Protein AF-A0A8J2LB83-F1 (afdb_monomer)

Mean predicted aligned error: 4.58 Å

Solvent-accessible surface area (backbone atoms only — not comparable to full-atom values): 6088 Å² total; per-residue (Å²): 108,70,58,80,78,50,17,65,57,38,56,76,46,95,53,55,68,60,52,51,51,51,49,54,60,76,39,34,91,80,42,68,93,31,47,62,58,52,48,50,54,51,49,28,47,53,55,35,33,54,91,82,44,67,87,69,58,87,51,54,70,71,55,53,56,52,67,72,46,90,65,71,78,82,81,81,56,69,66,56,56,52,52,54,51,48,57,52,51,35,40,77,73,62,78,42,67,87,81,121

pLDDT: mean 89.89, std 9.35, range [37.25, 98.0]

Organism: NCBI:txid39272

InterPro domains:
  IPR021629 Mediator complex, subunit Med23 [PF11573] (2-96)
  IPR021629 Mediator complex, subunit Med23 [PTHR12691] (2-92)

Sequence (100 aa):
MILEHMGALYKFHDRPLTYLYNTLHYYEARLRDKPLLKKKLVSSILGSLRDIKPPNWALSDQYISYMQNDEATWTPDMDYYASLLSRFVDVVEGKKRFFT

Radius of gyration: 14.49 Å; Cα contacts (8 Å, |Δi|>4): 53; chains: 1; bounding box: 30×26×42 Å

Nearest PDB structures (foldseek):
  7emf-assembly1_W  TM=9.498E-01  e=5.834E-05  Homo sapiens

Secondary structure (DSSP, 8-state):
-HHHHHGGGGGG-S-HHHHHHHHHHHTHHHHTT-HHHHHHHHHHHHHTTTTTS-TTSSS-HHHHHHHHSS-S-----HHHHHHHHHHHHHHHTTS--TT-

Foldseek 3Di:
DCLVVCLLVLLVPPCLPVVLVCVCVVCVVVCVPPQVVNLSSCCSNVVSCPVVADPPLDHDPVVVVVSPDPDSDDDDDPVVVVVVVVVVVCVVVPVDDSHD

Structure (mmCIF, N/CA/C/O backbone):
data_AF-A0A8J2LB83-F1
#
_entry.id   AF-A0A8J2LB83-F1
#
loop_
_atom_site.group_PDB
_atom_site.id
_atom_site.type_symbol
_atom_site.label_atom_id
_atom_site.label_alt_id
_atom_site.label_comp_id
_atom_site.label_asym_id
_atom_site.label_entity_id
_atom_site.label_seq_id
_atom_site.pdbx_PDB_ins_code
_atom_site.Cartn_x
_atom_site.Cartn_y
_atom_site.Cartn_z
_atom_site.occupancy
_atom_site.B_iso_or_equiv
_atom_site.auth_seq_id
_atom_site.auth_comp_id
_atom_site.auth_asym_id
_atom_site.auth_atom_id
_atom_site.pdbx_PDB_model_num
ATOM 1 N N . MET A 1 1 ? 4.488 3.437 20.555 1.00 63.16 1 MET A N 1
ATOM 2 C CA . MET A 1 1 ? 4.083 2.012 20.392 1.00 63.16 1 MET A CA 1
ATOM 3 C C . MET A 1 1 ? 5.086 1.274 19.503 1.00 63.16 1 MET A C 1
ATOM 5 O O . MET A 1 1 ? 5.730 1.927 18.698 1.00 63.16 1 MET A O 1
ATOM 9 N N . ILE A 1 2 ? 5.2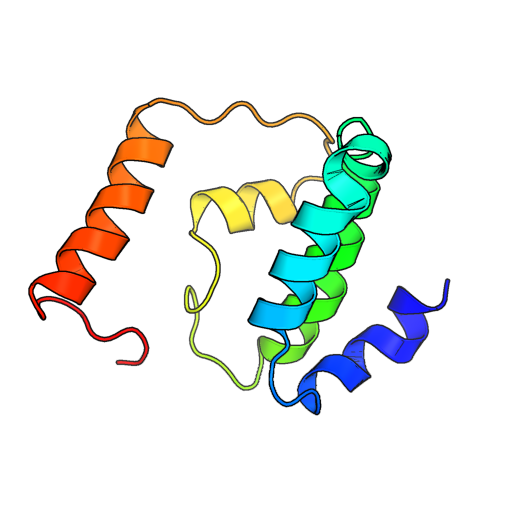38 -0.053 19.633 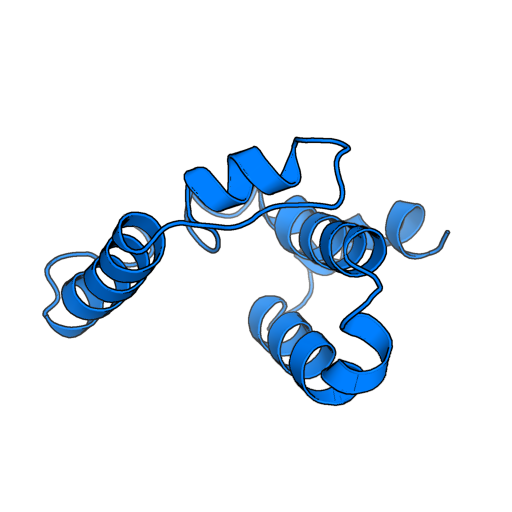1.00 79.12 2 ILE A N 1
ATOM 10 C CA . ILE A 1 2 ? 6.276 -0.887 18.968 1.00 79.12 2 ILE A CA 1
ATOM 11 C C . ILE A 1 2 ? 6.567 -0.508 17.504 1.00 79.12 2 ILE A C 1
ATOM 13 O O . ILE A 1 2 ? 7.728 -0.402 17.129 1.00 79.12 2 ILE A O 1
ATOM 17 N N . LEU A 1 3 ? 5.540 -0.241 16.691 1.00 79.06 3 LEU A N 1
ATOM 18 C CA . LEU A 1 3 ? 5.700 0.117 15.274 1.00 79.06 3 LEU A CA 1
ATOM 19 C C . LEU A 1 3 ? 6.456 1.437 15.033 1.00 79.06 3 LEU A C 1
ATOM 21 O O . LEU A 1 3 ? 7.152 1.561 14.033 1.00 79.06 3 LEU A O 1
ATOM 25 N N . GLU A 1 4 ? 6.365 2.401 15.948 1.00 77.69 4 GLU A N 1
ATOM 26 C CA . GLU A 1 4 ? 7.094 3.677 15.859 1.00 77.69 4 GLU A CA 1
ATOM 27 C C . GLU A 1 4 ? 8.584 3.498 16.177 1.00 77.69 4 GLU A C 1
ATOM 29 O O . GLU A 1 4 ? 9.419 4.204 15.629 1.00 77.69 4 GLU A O 1
ATOM 34 N N . HIS A 1 5 ? 8.920 2.534 17.039 1.00 81.19 5 HIS A N 1
ATOM 35 C CA . HIS A 1 5 ? 10.294 2.315 17.508 1.00 81.19 5 HIS A CA 1
ATOM 36 C C . HIS A 1 5 ? 11.022 1.247 16.683 1.00 81.19 5 HIS A C 1
ATOM 38 O O . HIS A 1 5 ? 12.230 1.320 16.493 1.00 81.19 5 HIS A O 1
ATOM 44 N N . MET A 1 6 ? 10.287 0.252 16.180 1.00 85.62 6 MET A N 1
ATOM 45 C CA . MET A 1 6 ? 10.836 -0.910 15.475 1.00 85.62 6 MET A CA 1
ATOM 46 C C . MET A 1 6 ? 10.446 -0.959 13.995 1.00 85.62 6 MET A C 1
ATOM 48 O O . MET A 1 6 ? 10.910 -1.841 13.280 1.00 85.62 6 MET A O 1
ATOM 52 N N . GLY A 1 7 ? 9.634 -0.015 13.503 1.00 84.88 7 GLY A N 1
ATOM 53 C CA . GLY A 1 7 ? 9.198 0.019 12.103 1.00 84.88 7 GLY A CA 1
ATOM 54 C C . GLY A 1 7 ? 10.365 0.045 11.112 1.00 84.88 7 GLY A C 1
ATOM 55 O O . GLY A 1 7 ? 10.340 -0.655 10.107 1.00 84.88 7 GLY A O 1
ATOM 56 N N . ALA A 1 8 ? 11.450 0.748 11.445 1.00 87.88 8 ALA A N 1
ATOM 57 C CA . ALA A 1 8 ? 12.652 0.801 10.614 1.00 87.88 8 ALA A CA 1
ATOM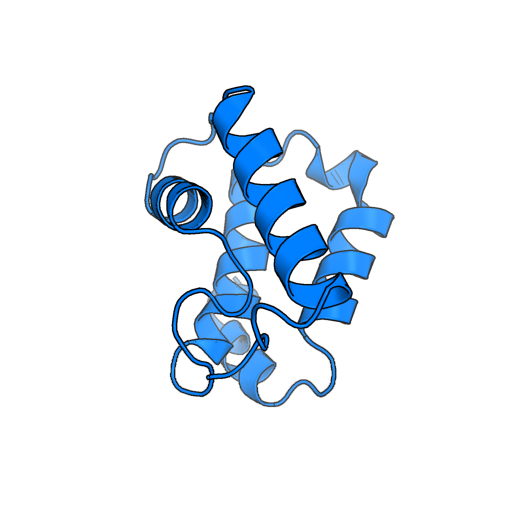 58 C C . ALA A 1 8 ? 13.306 -0.575 10.375 1.00 87.88 8 ALA A C 1
ATOM 60 O O . ALA A 1 8 ? 14.029 -0.734 9.394 1.00 87.88 8 ALA A O 1
ATOM 61 N N . LEU A 1 9 ? 13.055 -1.573 11.232 1.00 90.75 9 LEU A N 1
ATOM 62 C CA . LEU A 1 9 ? 13.611 -2.919 11.074 1.00 90.75 9 LEU A CA 1
ATOM 63 C C . LEU A 1 9 ? 12.984 -3.686 9.903 1.00 90.75 9 LEU A C 1
ATOM 65 O O . LEU A 1 9 ? 13.621 -4.597 9.378 1.00 90.75 9 LEU A O 1
ATOM 69 N N . TYR A 1 10 ? 11.798 -3.290 9.423 1.00 92.38 10 TYR A N 1
ATOM 70 C CA . TYR A 1 10 ? 11.179 -3.911 8.246 1.00 92.38 10 TYR A CA 1
ATOM 71 C C . TYR A 1 10 ? 12.004 -3.735 6.964 1.00 92.38 10 TYR A C 1
ATOM 73 O O . TYR A 1 10 ? 11.813 -4.500 6.020 1.00 92.38 10 TYR A O 1
ATOM 81 N N . LYS A 1 11 ? 12.982 -2.816 6.939 1.00 91.81 11 LYS A N 1
ATOM 82 C CA . LYS A 1 11 ? 13.951 -2.706 5.837 1.00 91.81 11 LYS A CA 1
ATOM 83 C C . LYS A 1 11 ? 14.841 -3.941 5.665 1.00 91.81 11 LYS A C 1
ATOM 85 O O . LYS A 1 11 ? 15.392 -4.140 4.590 1.00 91.81 11 LYS A O 1
ATOM 90 N N . PHE A 1 12 ? 14.965 -4.756 6.713 1.00 93.12 12 PHE A N 1
ATOM 91 C CA . PHE A 1 12 ? 15.719 -6.011 6.718 1.00 93.12 12 PHE A CA 1
ATOM 92 C C . PHE A 1 12 ? 14.824 -7.243 6.565 1.00 93.12 12 PHE A C 1
ATOM 94 O O . PHE A 1 12 ? 15.308 -8.367 6.626 1.00 93.12 12 PHE A O 1
ATOM 101 N N . HIS A 1 13 ? 13.513 -7.054 6.418 1.00 94.19 13 HIS A N 1
ATOM 102 C CA . HIS A 1 13 ? 12.589 -8.163 6.263 1.00 94.19 13 HIS A CA 1
ATOM 103 C C . HIS A 1 13 ? 12.675 -8.707 4.829 1.00 94.19 13 HIS A C 1
ATOM 105 O O . HIS A 1 13 ? 12.560 -7.939 3.876 1.00 94.19 13 HIS A O 1
ATOM 111 N N . ASP A 1 14 ? 12.788 -10.028 4.659 1.00 93.25 14 ASP A N 1
ATOM 112 C CA . ASP A 1 14 ? 12.952 -10.647 3.330 1.00 93.25 14 ASP A CA 1
ATOM 113 C C . ASP A 1 14 ? 11.722 -10.464 2.428 1.00 93.25 14 ASP A C 1
ATOM 115 O O . ASP A 1 14 ? 11.822 -10.268 1.218 1.00 93.25 14 ASP A O 1
ATOM 119 N N . ARG A 1 15 ? 10.521 -10.554 3.019 1.00 95.06 15 ARG A N 1
ATOM 120 C CA . ARG A 1 15 ? 9.230 -10.500 2.300 1.00 95.06 15 ARG A CA 1
ATOM 121 C C . ARG A 1 15 ? 8.212 -9.521 2.913 1.00 95.06 15 ARG A C 1
ATOM 123 O O . ARG A 1 15 ? 7.151 -9.954 3.366 1.00 95.06 15 ARG A O 1
ATOM 130 N N . PRO A 1 16 ? 8.504 -8.209 2.966 1.00 94.00 16 PRO A N 1
ATOM 131 C CA . PRO A 1 16 ? 7.695 -7.242 3.714 1.00 94.00 16 PRO A CA 1
ATOM 132 C C . PRO A 1 16 ? 6.294 -7.057 3.111 1.00 94.00 16 PRO A C 1
ATOM 134 O O . PRO A 1 16 ? 5.318 -6.940 3.848 1.00 94.00 16 PRO A O 1
ATOM 137 N N . LEU A 1 17 ? 6.170 -7.112 1.778 1.00 93.56 17 LEU A N 1
ATOM 138 C CA . LEU A 1 17 ? 4.875 -7.045 1.089 1.00 93.56 17 LEU A CA 1
ATOM 139 C C . LEU A 1 17 ? 4.012 -8.282 1.352 1.00 93.56 17 LEU A C 1
ATOM 141 O O . LEU A 1 17 ? 2.827 -8.150 1.639 1.00 93.56 17 LEU A O 1
ATOM 145 N N . THR A 1 18 ? 4.602 -9.480 1.303 1.00 96.19 18 THR A N 1
ATOM 146 C CA . THR A 1 18 ? 3.887 -10.727 1.612 1.00 96.19 18 THR A CA 1
ATOM 147 C C . THR A 1 18 ? 3.420 -10.744 3.064 1.00 96.19 18 THR A C 1
ATOM 149 O O . THR A 1 18 ? 2.282 -11.111 3.337 1.00 96.19 18 THR A O 1
ATOM 152 N N . TYR A 1 19 ? 4.270 -10.302 3.996 1.00 96.19 19 TYR A N 1
ATOM 153 C CA . TYR A 1 19 ? 3.900 -10.164 5.402 1.00 96.19 19 TYR A CA 1
ATOM 154 C C . TYR A 1 19 ? 2.728 -9.191 5.593 1.00 96.19 19 TYR A C 1
ATOM 156 O O . TYR A 1 19 ? 1.756 -9.529 6.272 1.00 96.19 19 TYR A O 1
ATOM 164 N N . LEU A 1 20 ? 2.781 -8.015 4.957 1.00 95.69 20 LEU A N 1
ATOM 165 C CA . LEU A 1 20 ? 1.704 -7.025 5.007 1.00 95.69 20 LEU A CA 1
ATOM 166 C C . LEU A 1 20 ? 0.394 -7.587 4.435 1.00 95.69 20 LEU A C 1
ATOM 168 O O . LEU A 1 20 ? -0.641 -7.477 5.090 1.00 95.69 20 LEU A O 1
ATOM 172 N N . TYR A 1 21 ? 0.439 -8.233 3.265 1.00 96.75 21 TYR A N 1
ATOM 173 C CA . TYR A 1 21 ? -0.725 -8.884 2.655 1.00 96.75 21 TYR A CA 1
ATOM 174 C C . TYR A 1 21 ? -1.341 -9.927 3.594 1.00 96.75 21 TYR A C 1
ATOM 176 O O . TYR A 1 21 ? -2.524 -9.835 3.916 1.00 96.75 21 TYR A O 1
ATOM 184 N N . ASN A 1 22 ? -0.531 -10.862 4.100 1.00 97.88 22 ASN A N 1
ATOM 185 C CA . ASN A 1 22 ? -0.994 -11.913 5.005 1.00 97.88 22 ASN A CA 1
ATOM 186 C C . ASN A 1 22 ? -1.606 -11.327 6.280 1.00 97.88 22 ASN A C 1
ATOM 188 O O . ASN A 1 22 ? -2.634 -11.807 6.746 1.00 97.88 22 ASN A O 1
ATOM 192 N N . THR A 1 23 ? -1.005 -10.269 6.827 1.00 96.69 23 THR A N 1
ATOM 193 C CA . THR A 1 23 ? -1.495 -9.602 8.038 1.00 96.69 23 THR A CA 1
ATOM 194 C C . THR A 1 23 ? -2.846 -8.930 7.796 1.00 96.69 23 THR A C 1
ATOM 196 O O . THR A 1 23 ? -3.772 -9.128 8.580 1.00 96.69 23 THR A O 1
ATOM 199 N N . LEU A 1 24 ? -2.986 -8.163 6.709 1.00 96.81 24 LEU A N 1
ATOM 200 C CA . LEU A 1 24 ? -4.245 -7.495 6.363 1.00 96.81 24 LEU A CA 1
ATOM 201 C C . LEU A 1 24 ? -5.353 -8.502 6.043 1.00 96.81 24 LEU A C 1
ATOM 203 O O . LEU A 1 24 ? -6.492 -8.302 6.456 1.00 96.81 24 LEU A O 1
ATOM 207 N N . HIS A 1 25 ? -5.010 -9.583 5.342 1.00 97.75 25 HIS A N 1
ATOM 208 C CA . HIS A 1 25 ? -5.944 -10.636 4.968 1.00 97.75 25 HIS A CA 1
ATOM 209 C C . HIS A 1 25 ? -6.409 -11.445 6.185 1.00 97.75 25 HIS A C 1
ATOM 211 O O . HIS A 1 25 ? -7.605 -11.562 6.434 1.00 97.75 25 HIS A O 1
ATOM 217 N N . TYR A 1 26 ? -5.473 -11.959 6.986 1.00 98.00 26 TYR A N 1
ATOM 218 C CA . TYR A 1 26 ? -5.788 -12.793 8.147 1.00 98.00 26 TYR A CA 1
ATOM 219 C C . TYR A 1 26 ? -6.570 -12.028 9.223 1.00 98.00 26 TYR A C 1
ATOM 221 O O . TYR A 1 26 ? -7.479 -12.571 9.847 1.00 98.00 26 TYR A O 1
ATOM 229 N N . TYR A 1 27 ? -6.242 -10.750 9.437 1.00 97.81 27 TYR A N 1
ATOM 230 C CA . TYR A 1 27 ? -6.899 -9.909 10.437 1.00 97.81 27 TYR A CA 1
ATOM 231 C C . TYR A 1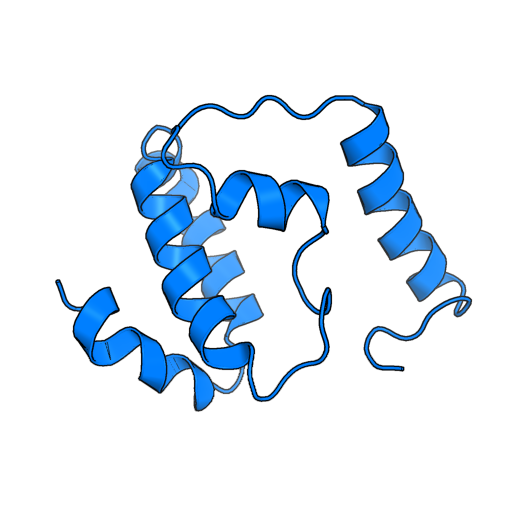 27 ? -7.997 -9.004 9.864 1.00 97.81 27 TYR A C 1
ATOM 233 O O . TYR A 1 27 ? -8.363 -8.034 10.530 1.00 97.81 27 TYR A O 1
ATOM 241 N N . GLU A 1 28 ? -8.552 -9.307 8.686 1.00 96.69 28 GLU A N 1
ATOM 242 C CA . GLU A 1 28 ? -9.564 -8.473 8.014 1.00 96.69 28 GLU A CA 1
ATOM 243 C C . GLU A 1 28 ? -10.692 -8.064 8.971 1.00 96.69 28 GLU A C 1
ATOM 245 O O . GLU A 1 28 ? -10.895 -6.872 9.209 1.00 96.69 28 GLU A O 1
ATOM 250 N N . ALA A 1 29 ? -11.310 -9.035 9.650 1.00 97.19 29 ALA A N 1
ATOM 251 C CA . ALA A 1 29 ? -12.408 -8.792 10.586 1.00 97.19 29 ALA A CA 1
ATOM 252 C C . ALA A 1 29 ? -12.029 -7.872 11.765 1.00 97.19 29 ALA A C 1
ATOM 254 O O . ALA A 1 29 ? -12.880 -7.193 12.328 1.00 97.19 29 ALA A O 1
ATOM 255 N N . ARG A 1 30 ? -10.747 -7.828 12.156 1.00 95.94 30 ARG A N 1
ATOM 256 C CA . ARG A 1 30 ? -10.253 -6.978 13.257 1.00 95.94 30 ARG A CA 1
ATOM 257 C C . ARG A 1 30 ? -9.790 -5.598 12.792 1.00 95.94 30 ARG A C 1
ATOM 259 O O . ARG A 1 30 ? -9.632 -4.703 13.627 1.00 95.94 30 ARG A O 1
ATOM 266 N N . LEU A 1 31 ? -9.513 -5.446 11.497 1.00 95.31 31 LEU A N 1
ATOM 267 C CA . LEU A 1 31 ? -8.927 -4.250 10.892 1.00 95.31 31 LEU A CA 1
ATOM 268 C C . LEU A 1 31 ? -9.906 -3.471 10.009 1.00 95.31 31 LEU A C 1
ATOM 270 O O . LEU A 1 31 ? -9.616 -2.313 9.694 1.00 95.31 31 LEU A O 1
ATOM 274 N N . ARG A 1 32 ? -11.042 -4.069 9.621 1.00 93.19 32 ARG A N 1
ATOM 275 C CA . ARG A 1 32 ? -12.070 -3.467 8.758 1.00 93.19 32 ARG A CA 1
ATOM 276 C C . ARG A 1 32 ? -12.384 -2.034 9.176 1.00 93.19 32 ARG A C 1
ATOM 278 O O . ARG A 1 32 ? -12.089 -1.114 8.411 1.00 93.19 32 ARG A O 1
ATOM 285 N N . ASP A 1 33 ? -12.782 -1.863 10.434 1.00 94.19 33 ASP A N 1
ATOM 286 C CA . ASP A 1 33 ? -13.229 -0.587 11.007 1.00 94.19 33 ASP A CA 1
ATOM 287 C C . ASP A 1 33 ? -12.110 0.189 11.723 1.00 94.19 33 ASP A C 1
ATOM 289 O O . ASP A 1 33 ? -12.360 1.112 12.494 1.00 94.19 33 ASP A O 1
ATOM 293 N N . LYS A 1 34 ? -10.841 -0.175 11.484 1.00 94.31 34 LYS A N 1
ATOM 294 C CA . LYS A 1 34 ? -9.663 0.495 12.065 1.00 94.31 34 LYS A CA 1
ATOM 295 C C . LYS A 1 34 ? -8.760 1.090 10.976 1.00 94.31 34 LYS A C 1
ATOM 297 O O . LYS A 1 34 ? -7.589 0.707 10.880 1.00 94.31 34 LYS A O 1
ATOM 302 N N . PRO A 1 35 ? -9.257 2.028 10.145 1.00 92.50 35 PRO A N 1
ATOM 303 C CA . PRO A 1 35 ? -8.500 2.603 9.030 1.00 92.50 35 PRO A CA 1
ATOM 304 C C . PRO A 1 35 ? -7.177 3.230 9.473 1.00 92.50 35 PRO A C 1
ATOM 306 O O . PRO A 1 35 ? -6.147 2.952 8.868 1.00 92.50 35 PRO A O 1
ATOM 309 N N . LEU A 1 36 ? -7.153 3.968 10.587 1.00 93.12 36 LEU A N 1
ATOM 310 C CA . LEU A 1 36 ? -5.918 4.566 11.105 1.00 93.12 36 LEU A CA 1
ATOM 311 C C . LEU A 1 36 ? -4.875 3.516 11.515 1.00 93.12 36 LEU A C 1
ATOM 313 O O . LEU A 1 36 ? -3.681 3.718 11.309 1.00 93.12 36 LEU A O 1
ATOM 317 N N . LEU A 1 37 ? -5.302 2.369 12.055 1.00 93.19 37 LEU A N 1
ATOM 318 C CA . LEU A 1 37 ? -4.387 1.275 12.388 1.00 93.19 37 LEU A CA 1
ATOM 319 C C . LEU A 1 37 ? -3.834 0.608 11.122 1.00 93.19 37 LEU A C 1
ATOM 321 O O . LEU A 1 37 ? -2.639 0.320 11.067 1.00 93.19 37 LEU A O 1
ATOM 325 N N . LYS A 1 38 ? -4.673 0.420 10.092 1.00 93.88 38 LYS A N 1
ATOM 326 C CA . LYS A 1 38 ? -4.225 -0.052 8.771 1.00 93.88 38 LYS A CA 1
ATOM 327 C C . LYS A 1 38 ? -3.201 0.913 8.169 1.00 93.88 38 LYS A C 1
ATOM 329 O O . LYS A 1 38 ? -2.138 0.465 7.749 1.00 93.88 38 LYS A O 1
ATOM 334 N N . LYS A 1 39 ? -3.467 2.225 8.212 1.00 93.75 39 LYS A N 1
ATOM 335 C CA . LYS A 1 39 ? -2.526 3.261 7.756 1.00 93.75 39 LYS A CA 1
ATOM 336 C C . LYS A 1 39 ? -1.206 3.179 8.517 1.00 93.75 39 LYS A C 1
ATOM 338 O O . LYS A 1 39 ? -0.157 3.102 7.892 1.00 93.75 39 LYS A O 1
ATOM 343 N N . LYS A 1 40 ? -1.237 3.092 9.852 1.00 92.75 40 LYS A N 1
ATOM 344 C CA . LYS A 1 40 ? -0.017 2.937 10.663 1.00 92.75 40 LYS A CA 1
ATOM 345 C C . LYS A 1 40 ? 0.791 1.700 10.265 1.00 92.75 40 LYS A C 1
ATOM 347 O O . LYS A 1 40 ? 1.993 1.816 10.069 1.00 92.75 40 LYS A O 1
ATOM 352 N N . LEU A 1 41 ? 0.147 0.545 10.089 1.00 93.88 41 LEU A N 1
ATOM 353 C CA . LEU A 1 41 ? 0.829 -0.687 9.682 1.00 93.88 41 LEU A CA 1
ATOM 354 C C . LEU A 1 41 ? 1.498 -0.549 8.305 1.00 93.88 41 LEU A C 1
ATOM 356 O O . LEU A 1 41 ? 2.680 -0.861 8.156 1.00 93.88 41 LEU A O 1
ATOM 360 N N . VAL A 1 42 ? 0.753 -0.048 7.316 1.00 94.38 42 VAL A N 1
ATOM 361 C CA . VAL A 1 42 ? 1.247 0.161 5.947 1.00 94.38 42 VAL A CA 1
ATOM 362 C C . VAL A 1 42 ? 2.397 1.173 5.939 1.00 94.38 42 VAL A C 1
ATOM 364 O O . VAL A 1 42 ? 3.441 0.892 5.354 1.00 94.38 42 VAL A O 1
ATOM 367 N N . SER A 1 43 ? 2.249 2.309 6.628 1.00 92.88 43 SER A N 1
ATOM 368 C CA . SER A 1 43 ? 3.286 3.343 6.726 1.00 92.88 43 SER A CA 1
ATOM 369 C C . SER A 1 43 ? 4.545 2.846 7.426 1.00 92.88 43 SER A C 1
ATOM 371 O O . SER A 1 43 ? 5.640 3.146 6.966 1.00 92.88 43 SER A O 1
ATOM 373 N N . SER A 1 44 ? 4.428 2.064 8.502 1.00 92.88 44 SER A N 1
ATOM 374 C CA . SER A 1 44 ? 5.601 1.516 9.191 1.00 92.88 44 SER A CA 1
ATOM 375 C C . SER A 1 44 ? 6.386 0.543 8.312 1.00 92.88 44 SER A C 1
ATOM 377 O O . SER A 1 44 ? 7.610 0.618 8.287 1.00 92.88 44 SER A O 1
ATOM 379 N N . ILE A 1 45 ? 5.701 -0.344 7.580 1.00 93.62 45 ILE A N 1
ATOM 380 C CA . ILE A 1 45 ? 6.353 -1.378 6.759 1.00 93.62 45 ILE A CA 1
ATOM 381 C C . ILE A 1 45 ? 6.876 -0.804 5.440 1.00 93.62 45 ILE A C 1
ATOM 383 O O . ILE A 1 45 ? 8.013 -1.059 5.065 1.00 93.62 45 ILE A O 1
ATOM 387 N N . LEU A 1 46 ? 6.062 -0.046 4.703 1.00 92.81 46 LEU A N 1
ATOM 388 C CA . LEU A 1 46 ? 6.471 0.482 3.397 1.00 92.81 46 LEU A CA 1
ATOM 389 C C . LEU A 1 46 ? 7.319 1.745 3.527 1.00 92.81 46 LEU A C 1
ATOM 391 O O . LEU A 1 46 ? 8.212 1.964 2.711 1.00 92.81 46 LEU A O 1
ATOM 395 N N . GLY A 1 47 ? 7.107 2.538 4.579 1.00 91.25 47 GLY A N 1
ATOM 396 C CA . GLY A 1 47 ? 7.939 3.699 4.882 1.00 91.25 47 GLY A CA 1
ATOM 397 C C . GLY A 1 47 ? 9.389 3.317 5.169 1.00 91.25 47 GLY A C 1
ATOM 398 O O . GLY A 1 47 ? 10.290 3.999 4.692 1.00 91.25 47 GLY A O 1
ATOM 399 N N . SER A 1 48 ? 9.641 2.182 5.837 1.00 92.12 48 SER A N 1
ATOM 400 C CA . SER A 1 48 ? 11.013 1.699 6.060 1.00 92.12 48 SER A CA 1
ATOM 401 C C . SER A 1 48 ? 11.734 1.280 4.774 1.00 92.12 48 SER A C 1
ATOM 403 O O . SER A 1 48 ? 12.946 1.088 4.790 1.00 92.12 48 SER A O 1
ATOM 405 N N . LEU A 1 49 ? 11.000 1.092 3.673 1.00 91.88 49 LEU A N 1
ATOM 406 C CA . LEU A 1 49 ? 11.537 0.670 2.378 1.00 91.88 49 LEU A CA 1
ATOM 407 C C . LEU A 1 49 ? 11.746 1.841 1.410 1.00 91.88 49 LEU A C 1
ATOM 409 O O . LEU A 1 49 ? 12.320 1.635 0.344 1.00 91.88 49 LEU A O 1
ATOM 413 N N . ARG A 1 50 ? 11.291 3.054 1.758 1.00 88.94 50 ARG A N 1
ATOM 414 C CA . ARG A 1 50 ? 11.268 4.212 0.850 1.00 88.94 50 ARG A CA 1
ATOM 415 C C . ARG A 1 50 ? 12.651 4.594 0.321 1.00 88.94 50 ARG A C 1
ATOM 417 O O . ARG A 1 50 ? 12.761 4.977 -0.833 1.00 88.94 50 ARG A O 1
ATOM 424 N N . ASP A 1 51 ? 13.690 4.455 1.139 1.00 88.81 51 ASP A N 1
ATOM 425 C CA . ASP A 1 51 ? 15.050 4.865 0.763 1.00 88.81 51 ASP A CA 1
ATOM 426 C C . ASP A 1 51 ? 15.798 3.780 -0.041 1.00 88.81 51 ASP A C 1
ATOM 428 O O . ASP A 1 51 ? 16.868 4.036 -0.585 1.00 88.81 51 ASP A O 1
ATOM 432 N N . ILE A 1 52 ? 15.245 2.560 -0.122 1.00 90.06 52 ILE A N 1
ATOM 433 C CA . ILE A 1 52 ? 15.857 1.407 -0.810 1.00 90.06 52 ILE A CA 1
ATOM 434 C C . ILE A 1 52 ? 15.029 0.894 -1.998 1.00 90.06 52 ILE A C 1
ATOM 436 O O . ILE A 1 52 ? 15.435 -0.053 -2.676 1.00 90.06 52 ILE A O 1
ATOM 440 N N . LYS A 1 53 ? 13.850 1.473 -2.245 1.00 89.75 53 LYS A N 1
ATOM 441 C CA . LYS A 1 53 ? 12.949 1.117 -3.348 1.00 89.75 53 LYS A CA 1
ATOM 442 C C . LYS A 1 53 ? 12.597 2.359 -4.161 1.00 89.75 53 LYS A C 1
ATOM 444 O O . LYS A 1 53 ? 12.501 3.441 -3.588 1.00 89.75 53 LYS A O 1
ATOM 449 N N . PRO A 1 54 ? 12.381 2.219 -5.481 1.00 88.19 54 PRO A N 1
ATOM 450 C CA . PRO A 1 54 ? 11.975 3.351 -6.297 1.00 88.19 54 PRO A CA 1
ATOM 451 C C . PRO A 1 54 ? 10.597 3.885 -5.860 1.00 88.19 54 PRO A C 1
ATOM 453 O O . PRO A 1 54 ? 9.796 3.140 -5.275 1.00 88.19 54 PRO A O 1
ATOM 456 N N . PRO A 1 55 ? 10.286 5.159 -6.155 1.00 84.00 55 PRO A N 1
ATOM 457 C CA . PRO A 1 55 ? 8.945 5.706 -5.971 1.00 84.00 55 PRO A CA 1
ATOM 458 C C . PRO A 1 55 ? 7.883 4.842 -6.662 1.00 84.00 55 PRO A C 1
ATOM 460 O O . PRO A 1 55 ? 8.156 4.190 -7.668 1.00 84.00 55 PRO A O 1
ATOM 463 N N . ASN A 1 56 ? 6.663 4.818 -6.120 1.00 82.81 56 ASN A N 1
ATOM 464 C CA . ASN A 1 56 ? 5.510 4.087 -6.677 1.00 82.81 56 ASN A CA 1
ATOM 465 C C . ASN A 1 56 ? 5.686 2.571 -6.855 1.00 82.81 56 ASN A C 1
ATOM 467 O O . ASN A 1 56 ? 4.821 1.903 -7.432 1.00 82.81 56 ASN A O 1
ATOM 471 N N . TRP A 1 57 ? 6.755 2.010 -6.280 1.00 87.44 57 TRP A N 1
ATOM 472 C CA . TRP A 1 57 ? 7.063 0.586 -6.332 1.00 87.44 57 TRP A CA 1
ATOM 473 C C . TRP A 1 57 ? 5.922 -0.293 -5.799 1.00 87.44 57 TRP A C 1
ATOM 475 O O . TRP A 1 57 ? 5.570 -1.296 -6.418 1.00 87.44 57 TRP A O 1
ATOM 485 N N . ALA A 1 58 ? 5.327 0.095 -4.667 1.00 91.00 58 ALA A N 1
ATOM 486 C CA . ALA A 1 58 ? 4.283 -0.683 -3.996 1.00 91.00 58 ALA A CA 1
ATOM 487 C C . ALA A 1 58 ? 2.894 -0.031 -4.053 1.00 91.00 58 ALA A C 1
ATOM 489 O O . ALA A 1 58 ? 1.903 -0.714 -4.29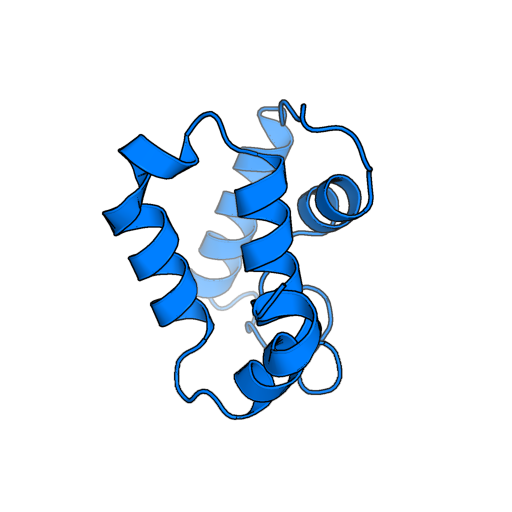4 1.00 91.00 58 ALA A O 1
ATOM 490 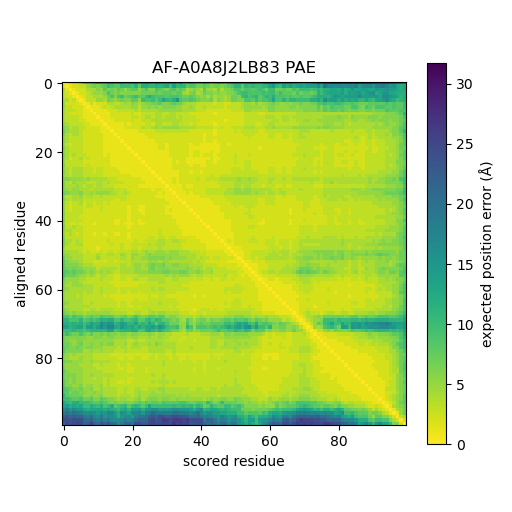N N . LEU A 1 59 ? 2.808 1.280 -3.815 1.00 92.25 59 LEU A N 1
ATOM 491 C CA . LEU A 1 59 ? 1.543 2.011 -3.719 1.00 92.25 59 LEU A CA 1
ATOM 492 C C . LEU A 1 59 ? 1.321 2.879 -4.967 1.00 92.25 59 LEU A C 1
ATOM 494 O O . LEU A 1 59 ? 2.262 3.254 -5.663 1.00 92.25 59 LEU A O 1
ATOM 498 N N . SER A 1 60 ? 0.064 3.175 -5.284 1.00 92.38 60 SER A N 1
ATOM 499 C CA . SER A 1 60 ? -0.325 4.186 -6.282 1.00 92.38 60 SER A CA 1
ATOM 500 C C . SER A 1 60 ? -0.231 5.596 -5.718 1.00 92.38 60 SER A C 1
ATOM 502 O O . SER A 1 60 ? -0.520 5.770 -4.537 1.00 92.38 60 SER A O 1
ATOM 504 N N . ASP A 1 61 ? 0.028 6.587 -6.571 1.00 91.12 61 ASP A N 1
ATOM 505 C CA . ASP A 1 61 ? 0.099 8.003 -6.183 1.00 91.12 61 ASP A CA 1
ATOM 506 C C . ASP A 1 61 ? -1.124 8.458 -5.379 1.00 91.12 61 ASP A C 1
ATOM 508 O O . ASP A 1 61 ? -0.979 8.958 -4.269 1.00 91.12 61 ASP A O 1
ATOM 512 N N . GLN A 1 62 ? -2.338 8.172 -5.865 1.00 92.69 62 GLN A N 1
ATOM 513 C CA . GLN A 1 62 ? -3.573 8.536 -5.156 1.00 92.69 62 GLN A CA 1
ATOM 514 C C . GLN A 1 62 ? -3.663 7.907 -3.753 1.00 92.69 62 GLN A C 1
ATOM 516 O O . GLN A 1 62 ? -4.101 8.547 -2.799 1.00 92.69 62 GLN A O 1
ATOM 521 N N . TYR A 1 63 ? -3.193 6.663 -3.603 1.00 93.50 63 TYR A N 1
ATOM 522 C CA . TYR A 1 63 ? -3.147 5.992 -2.301 1.00 93.50 63 TYR A CA 1
ATOM 523 C C . TYR A 1 63 ? -2.077 6.608 -1.394 1.00 93.50 63 TYR A C 1
ATOM 525 O O . TYR A 1 63 ? -2.300 6.745 -0.198 1.00 93.50 63 TYR A O 1
ATOM 533 N N . ILE A 1 64 ? -0.926 7.017 -1.937 1.00 91.88 64 ILE A N 1
ATOM 534 C CA . ILE A 1 64 ? 0.107 7.737 -1.178 1.00 91.88 64 ILE A CA 1
ATOM 535 C C . ILE A 1 64 ? -0.454 9.064 -0.653 1.00 91.88 64 ILE A C 1
ATOM 537 O O . ILE A 1 64 ? -0.270 9.362 0.526 1.00 91.88 64 ILE A O 1
ATOM 541 N N . SER A 1 65 ? -1.200 9.810 -1.471 1.00 91.81 65 SER A N 1
ATOM 542 C CA . SER A 1 65 ? -1.892 11.029 -1.034 1.00 91.81 65 SER A CA 1
ATOM 543 C C . SER A 1 65 ? -2.897 10.746 0.085 1.00 91.81 65 SER A C 1
ATOM 545 O O . SER A 1 65 ? -2.877 11.418 1.113 1.00 91.81 65 SER A O 1
ATOM 547 N N . TYR A 1 66 ? -3.712 9.692 -0.039 1.00 92.50 66 TYR A N 1
ATOM 548 C CA . TYR A 1 66 ? -4.590 9.254 1.052 1.00 92.50 66 TYR A CA 1
ATOM 549 C C . TYR A 1 66 ? -3.814 8.940 2.340 1.00 92.50 66 TYR A C 1
ATOM 551 O O . TYR A 1 66 ? -4.255 9.287 3.438 1.00 92.50 66 TYR A O 1
ATOM 559 N N . MET A 1 67 ? -2.656 8.288 2.229 1.00 91.50 67 MET A N 1
ATOM 560 C CA . MET A 1 67 ? -1.831 7.912 3.377 1.00 91.50 67 MET A CA 1
ATOM 561 C C . MET A 1 67 ? -1.249 9.118 4.125 1.00 91.50 67 MET A C 1
ATOM 563 O O . MET A 1 67 ? -0.984 8.989 5.319 1.00 91.50 67 MET A O 1
ATOM 567 N N . GLN A 1 68 ? -1.077 10.259 3.450 1.00 89.75 68 GLN A N 1
ATOM 568 C CA . GLN A 1 68 ? -0.577 11.512 4.030 1.00 89.75 68 GLN A CA 1
ATOM 569 C C . GLN A 1 68 ? -1.656 12.326 4.753 1.00 89.75 68 GLN A C 1
ATOM 571 O O . GLN A 1 68 ? -1.320 13.129 5.615 1.00 89.75 68 GLN A O 1
ATOM 576 N N . ASN A 1 69 ? -2.934 12.115 4.433 1.00 88.19 69 ASN A N 1
ATOM 577 C CA . ASN A 1 69 ? -4.032 12.788 5.123 1.00 88.19 69 ASN A CA 1
ATOM 578 C C . ASN A 1 69 ? -4.236 12.203 6.526 1.00 88.19 69 ASN A C 1
ATOM 580 O O . ASN A 1 69 ? -4.150 10.990 6.704 1.00 88.19 69 ASN A O 1
ATOM 584 N N . ASP A 1 70 ? -4.591 13.019 7.515 1.00 81.06 70 ASP A N 1
ATOM 585 C CA . ASP A 1 70 ? -4.920 12.518 8.862 1.00 81.06 70 ASP A CA 1
ATOM 586 C C . ASP A 1 70 ? -6.331 11.915 8.946 1.00 81.06 70 ASP A C 1
ATOM 588 O O . ASP A 1 70 ? -6.672 11.197 9.890 1.00 81.06 70 ASP A O 1
ATOM 592 N N . GLU A 1 71 ? -7.149 12.145 7.921 1.00 80.38 71 GLU A N 1
ATOM 593 C CA . GLU A 1 71 ? -8.500 11.617 7.845 1.00 80.38 71 GLU A CA 1
ATOM 594 C C . GLU A 1 71 ? -8.520 10.095 7.634 1.00 80.38 71 GLU A C 1
ATOM 596 O O . GLU A 1 71 ? -7.707 9.482 6.923 1.00 80.38 71 GLU A O 1
ATOM 601 N N . ALA A 1 72 ? -9.494 9.470 8.295 1.00 77.06 72 ALA A N 1
ATOM 602 C CA . ALA A 1 72 ? -9.745 8.037 8.239 1.00 77.06 72 ALA A CA 1
ATOM 603 C C . ALA A 1 72 ? -10.510 7.616 6.974 1.00 77.06 72 ALA A C 1
ATOM 605 O O . ALA A 1 72 ? -10.453 6.448 6.582 1.00 77.06 72 ALA A O 1
ATOM 606 N N . THR A 1 73 ? -11.223 8.552 6.353 1.00 83.62 73 THR A N 1
ATOM 607 C CA . THR A 1 73 ? -12.167 8.312 5.266 1.00 83.62 73 THR A CA 1
ATOM 608 C C . THR A 1 73 ? -11.523 8.544 3.913 1.00 83.62 73 THR A C 1
ATOM 610 O O . THR A 1 73 ? -10.990 9.612 3.634 1.00 83.62 73 THR A O 1
ATOM 613 N N . TRP A 1 74 ? -11.599 7.532 3.056 1.00 90.75 74 TRP A N 1
ATOM 614 C CA . TRP A 1 74 ? -11.287 7.661 1.644 1.00 90.75 74 TRP A CA 1
ATOM 615 C C . TRP A 1 74 ? -12.161 6.704 0.856 1.00 90.75 74 TRP A C 1
ATOM 617 O O . TRP A 1 74 ? -12.209 5.508 1.147 1.00 90.75 74 TRP A O 1
ATOM 627 N N . THR A 1 75 ? -12.852 7.267 -0.125 1.00 93.06 75 THR A N 1
ATOM 628 C CA . THR A 1 75 ? -13.741 6.548 -1.028 1.00 93.06 75 THR A CA 1
ATOM 629 C C . THR A 1 75 ? -13.203 6.769 -2.437 1.00 93.06 75 THR A C 1
ATOM 631 O O . THR A 1 75 ? -13.536 7.786 -3.045 1.00 93.06 75 THR A O 1
ATOM 634 N N . PRO A 1 76 ? -12.302 5.901 -2.929 1.00 94.38 76 PRO A N 1
ATOM 635 C CA . PRO A 1 76 ? -11.806 6.010 -4.295 1.00 94.38 76 PRO A CA 1
ATOM 636 C C . PRO A 1 76 ? -12.934 5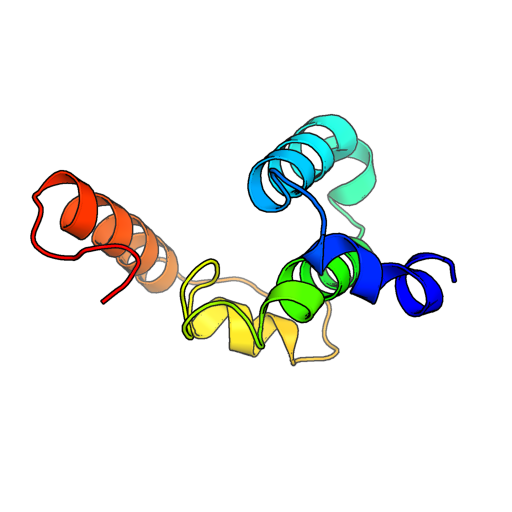.8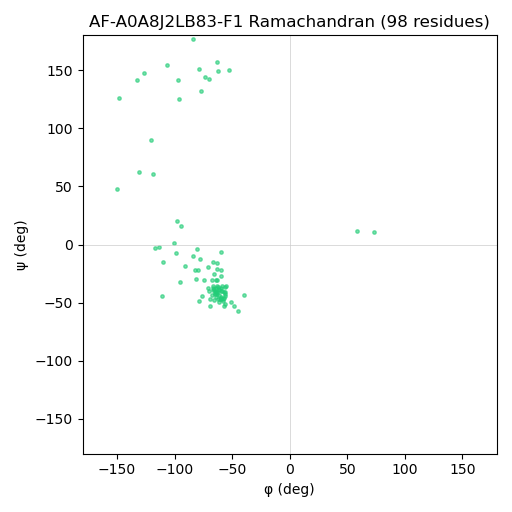30 -5.313 1.00 94.38 76 PRO A C 1
ATOM 638 O O . PRO A 1 76 ? -13.891 5.088 -5.077 1.00 94.38 76 PRO A O 1
ATOM 641 N N . ASP A 1 77 ? -12.798 6.499 -6.451 1.00 95.94 77 ASP A N 1
ATOM 642 C CA . ASP A 1 77 ? -13.715 6.384 -7.579 1.00 95.94 77 ASP A CA 1
ATOM 643 C C . ASP A 1 77 ? -13.379 5.182 -8.480 1.00 95.94 77 ASP A C 1
ATOM 645 O O . ASP A 1 77 ? -12.417 4.439 -8.266 1.00 95.94 77 ASP A O 1
ATOM 649 N N . MET A 1 78 ? -14.204 4.964 -9.506 1.00 97.00 78 MET A N 1
ATOM 650 C CA . MET A 1 78 ? -13.978 3.895 -10.483 1.00 97.00 78 MET A CA 1
ATOM 651 C C . MET A 1 78 ? -12.694 4.094 -11.292 1.00 97.00 78 MET A C 1
ATOM 653 O O . MET A 1 78 ? -12.053 3.103 -11.655 1.00 97.00 78 MET A O 1
ATOM 657 N N . ASP A 1 79 ? -12.287 5.342 -11.522 1.00 96.75 79 ASP A N 1
ATOM 658 C CA . ASP A 1 79 ? -11.071 5.671 -12.264 1.00 96.75 79 ASP A CA 1
ATOM 659 C C . ASP A 1 79 ? -9.822 5.222 -11.499 1.00 96.75 79 ASP A C 1
ATOM 661 O O . ASP A 1 79 ? -8.892 4.663 -12.091 1.00 96.75 79 ASP A O 1
ATOM 665 N N . TYR A 1 80 ? -9.825 5.345 -10.169 1.00 96.38 80 TYR A N 1
ATOM 666 C CA . TYR A 1 80 ? -8.789 4.779 -9.318 1.00 96.38 80 TYR A CA 1
ATOM 667 C C . TYR A 1 80 ? -8.644 3.269 -9.533 1.00 96.38 80 TYR A C 1
ATOM 669 O O . TYR A 1 80 ? -7.540 2.781 -9.800 1.00 96.38 80 TYR A O 1
ATOM 677 N N . TYR A 1 81 ? -9.745 2.518 -9.466 1.00 96.88 81 TYR A N 1
ATOM 678 C CA . TYR A 1 81 ? -9.714 1.066 -9.647 1.00 96.88 81 TYR A CA 1
ATOM 679 C C . TYR A 1 81 ? -9.277 0.667 -11.065 1.00 96.88 81 TYR A C 1
ATOM 681 O O . TYR A 1 81 ? -8.459 -0.245 -11.221 1.00 96.88 81 TYR A O 1
ATOM 689 N N . ALA A 1 82 ? -9.749 1.378 -12.092 1.00 97.12 82 ALA A N 1
ATOM 690 C CA . ALA A 1 82 ? -9.319 1.179 -13.475 1.00 97.12 82 ALA A CA 1
ATOM 691 C C . ALA A 1 82 ? -7.812 1.444 -13.652 1.00 97.12 82 ALA A C 1
ATOM 693 O O . ALA A 1 82 ? -7.122 0.684 -14.340 1.00 97.12 82 ALA A O 1
ATOM 694 N N . SER A 1 83 ? -7.273 2.467 -12.980 1.00 94.69 83 SER A N 1
ATOM 695 C CA . SER A 1 83 ? -5.840 2.782 -13.003 1.00 94.69 83 SER A CA 1
ATOM 696 C C . SER A 1 83 ? -4.990 1.698 -12.323 1.00 94.69 83 SER A C 1
ATOM 698 O O . SER A 1 83 ? -3.931 1.327 -12.836 1.00 94.69 83 SER A O 1
ATOM 700 N N . LEU A 1 84 ? -5.466 1.122 -11.210 1.00 94.69 84 LEU A N 1
ATOM 701 C CA . LEU A 1 84 ? -4.796 0.009 -10.530 1.00 94.69 84 LEU A CA 1
ATOM 702 C C . LEU A 1 84 ? -4.743 -1.246 -11.405 1.00 94.69 84 LEU A C 1
ATOM 704 O O . LEU A 1 84 ? -3.693 -1.881 -11.499 1.00 94.69 84 LEU A O 1
ATOM 708 N N . LEU A 1 85 ? -5.854 -1.594 -12.057 1.00 95.56 85 LEU A N 1
ATOM 709 C CA . LEU A 1 85 ? -5.906 -2.739 -12.967 1.00 95.56 85 LEU A CA 1
ATOM 710 C C . LEU A 1 85 ? -5.015 -2.518 -14.189 1.00 95.56 85 LEU A C 1
ATOM 712 O O . LEU A 1 85 ? -4.261 -3.415 -14.560 1.00 95.56 85 LEU A O 1
ATOM 716 N N . SER A 1 86 ? -5.021 -1.308 -14.751 1.00 93.94 86 SER A N 1
ATOM 717 C CA . SER A 1 86 ? -4.133 -0.937 -15.858 1.00 93.94 86 SER A CA 1
ATOM 718 C C . SER A 1 86 ? -2.659 -1.145 -15.504 1.00 93.94 86 SER A C 1
ATOM 720 O O . SER A 1 86 ? -1.915 -1.700 -16.306 1.00 93.94 86 SER A O 1
ATOM 722 N N . ARG A 1 87 ? -2.230 -0.804 -14.276 1.00 91.06 87 ARG A N 1
ATOM 723 C CA . ARG A 1 87 ? -0.855 -1.084 -13.814 1.00 91.06 87 ARG A CA 1
ATOM 724 C C . ARG A 1 87 ? -0.514 -2.573 -13.843 1.00 91.06 87 ARG A C 1
ATOM 726 O O . ARG A 1 87 ? 0.615 -2.924 -14.167 1.00 91.06 87 ARG A O 1
ATOM 733 N N . PHE A 1 88 ? -1.453 -3.435 -13.459 1.00 91.81 88 PHE A N 1
ATOM 734 C CA . PHE A 1 88 ? -1.246 -4.881 -13.482 1.00 91.81 88 PHE A CA 1
ATOM 735 C C . PHE A 1 88 ? -1.169 -5.407 -14.919 1.00 91.81 88 PHE A C 1
ATOM 737 O O . PHE A 1 88 ? -0.230 -6.130 -15.247 1.00 91.81 88 PHE A O 1
ATOM 744 N N . VAL A 1 89 ? -2.102 -4.990 -15.781 1.00 94.81 89 VAL A N 1
ATOM 745 C CA . VAL A 1 89 ? -2.126 -5.359 -17.205 1.00 94.81 89 VAL A CA 1
ATOM 746 C C . VAL A 1 89 ? -0.834 -4.933 -17.902 1.00 94.81 89 VAL A C 1
ATOM 748 O O . VAL A 1 89 ? -0.198 -5.763 -18.544 1.00 94.81 89 VAL A O 1
ATOM 751 N N . ASP A 1 90 ? -0.382 -3.694 -17.690 1.00 92.62 90 ASP A N 1
ATOM 752 C CA . ASP A 1 90 ? 0.876 -3.182 -18.248 1.00 92.62 90 ASP A CA 1
ATOM 753 C C . ASP A 1 90 ? 2.081 -4.065 -17.885 1.00 92.62 90 ASP A C 1
ATOM 755 O O . ASP A 1 90 ? 3.003 -4.221 -18.688 1.00 92.62 90 ASP A O 1
ATOM 759 N N . VAL A 1 91 ? 2.103 -4.638 -16.677 1.00 91.12 91 VAL A N 1
ATOM 760 C CA . VAL A 1 91 ? 3.180 -5.544 -16.261 1.00 91.12 91 VAL A CA 1
ATOM 761 C C . VAL A 1 91 ? 3.031 -6.924 -16.893 1.00 91.12 91 VAL A C 1
ATOM 763 O O . VAL A 1 91 ? 4.020 -7.476 -17.373 1.00 91.12 91 VAL A O 1
ATOM 766 N N . VAL A 1 92 ? 1.820 -7.484 -16.907 1.00 92.75 92 VAL A N 1
ATOM 767 C CA . VAL A 1 92 ? 1.550 -8.804 -17.504 1.00 92.75 92 VAL A CA 1
ATOM 768 C C . VAL A 1 92 ? 1.869 -8.807 -19.001 1.00 92.75 92 VAL A C 1
ATOM 770 O O . VAL A 1 92 ? 2.438 -9.771 -19.505 1.00 92.75 92 VAL A O 1
ATOM 773 N N . GLU A 1 93 ? 1.573 -7.712 -19.699 1.00 94.69 93 GLU A N 1
ATOM 774 C CA . GLU A 1 93 ? 1.885 -7.519 -21.119 1.00 94.69 93 GLU A CA 1
ATOM 775 C C . GLU A 1 93 ? 3.345 -7.102 -21.373 1.00 94.69 93 GLU A C 1
ATOM 777 O O . GLU A 1 93 ? 3.760 -6.954 -22.521 1.00 94.69 93 GLU A O 1
ATOM 782 N N . GLY A 1 94 ? 4.140 -6.887 -20.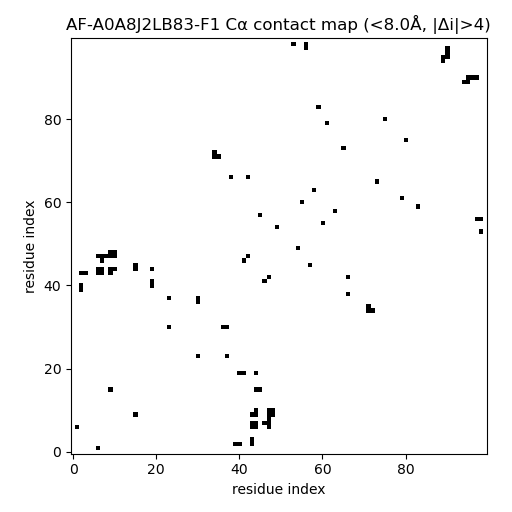320 1.00 89.00 94 GLY A N 1
ATOM 783 C CA . GLY A 1 94 ? 5.549 -6.505 -20.425 1.00 89.00 94 GLY A CA 1
ATOM 784 C C . GLY A 1 94 ? 5.801 -5.057 -20.863 1.00 89.00 94 GLY A C 1
ATOM 785 O O . GLY A 1 94 ? 6.948 -4.700 -21.131 1.00 89.00 94 GLY A O 1
ATOM 786 N N . LYS A 1 95 ? 4.766 -4.207 -20.904 1.00 87.19 95 LYS A N 1
ATOM 787 C CA . LYS A 1 95 ? 4.863 -2.770 -21.223 1.00 87.19 95 LYS A CA 1
ATOM 788 C C . LYS A 1 95 ? 5.605 -1.983 -20.145 1.00 87.19 95 LYS A C 1
ATOM 790 O O . LYS A 1 95 ? 6.241 -0.976 -20.444 1.00 87.19 95 LYS A O 1
ATOM 795 N N . LYS A 1 96 ? 5.522 -2.432 -18.889 1.00 78.75 96 LYS A N 1
ATOM 796 C CA . LYS A 1 96 ? 6.226 -1.839 -17.745 1.00 78.75 96 LYS A CA 1
ATOM 797 C C . LYS A 1 96 ? 6.913 -2.910 -16.914 1.00 78.75 96 LYS A C 1
ATOM 799 O O . LYS A 1 96 ? 6.364 -3.977 -16.660 1.00 78.75 96 LYS A O 1
ATOM 804 N N . ARG A 1 97 ? 8.110 -2.591 -16.426 1.00 67.81 97 ARG A N 1
ATOM 805 C CA . ARG A 1 97 ? 8.787 -3.367 -15.383 1.00 67.81 97 ARG A CA 1
ATOM 806 C C . ARG A 1 97 ? 8.508 -2.695 -14.041 1.00 67.81 97 ARG A C 1
ATOM 808 O O . ARG A 1 97 ? 8.535 -1.475 -13.956 1.00 67.81 97 ARG A O 1
ATOM 815 N N . PHE A 1 98 ? 8.294 -3.475 -12.979 1.00 61.06 98 PHE A N 1
ATOM 816 C CA . PHE A 1 98 ? 8.070 -2.960 -11.614 1.00 61.06 98 PHE A CA 1
ATOM 817 C C . PHE A 1 98 ? 9.235 -2.104 -11.052 1.00 61.06 98 PHE A C 1
ATOM 819 O O . PHE A 1 98 ? 9.112 -1.567 -9.953 1.00 61.06 98 PHE A O 1
ATOM 826 N N . PHE A 1 99 ? 10.369 -2.008 -11.761 1.00 53.53 99 PHE A N 1
ATOM 827 C CA . PHE A 1 99 ? 11.641 -1.493 -11.246 1.00 53.53 99 PHE A CA 1
ATOM 828 C C . PHE A 1 99 ? 12.512 -0.826 -12.326 1.00 53.53 99 PHE A C 1
ATOM 830 O O . PHE A 1 99 ? 13.685 -1.174 -12.466 1.00 53.53 99 PHE A O 1
ATOM 837 N N . THR A 1 100 ? 11.971 0.064 -13.155 1.00 37.25 100 THR A N 1
ATOM 838 C CA . THR A 1 100 ? 12.806 0.830 -14.101 1.00 37.25 100 THR A CA 1
ATOM 839 C C . THR A 1 100 ? 12.458 2.299 -14.044 1.00 37.25 100 THR A C 1
ATOM 841 O O . THR A 1 100 ? 11.246 2.590 -13.958 1.00 37.25 100 THR A O 1
#